Protein AF-G6E7I1-F1 (afdb_monomer_lite)

Sequence (70 aa):
MATAATRRKPPPAGFPEVFIRWGWRGVETVFGSRTDCNKRWVQECGGCDLIKRRREYRLRLREVKNDCAA

Structure (mmCIF, N/CA/C/O backbone):
data_AF-G6E7I1-F1
#
_entry.id   AF-G6E7I1-F1
#
loop_
_atom_site.group_PDB
_atom_site.id
_atom_site.type_symbol
_atom_site.label_atom_id
_atom_site.label_alt_id
_atom_site.label_comp_id
_atom_site.label_asym_id
_atom_site.label_entity_id
_atom_site.label_seq_id
_atom_site.pdbx_PDB_ins_code
_atom_site.Cartn_x
_atom_site.Cartn_y
_atom_site.Cartn_z
_atom_site.occupancy
_atom_site.B_iso_or_equiv
_atom_site.auth_seq_id
_atom_site.auth_comp_id
_atom_site.auth_asym_id
_atom_site.auth_atom_id
_atom_site.pdbx_PDB_model_num
ATOM 1 N N . MET A 1 1 ? -23.775 3.798 28.784 1.00 39.28 1 MET A N 1
ATOM 2 C CA . MET A 1 1 ? -23.789 4.643 27.571 1.00 39.28 1 MET A CA 1
ATOM 3 C C . MET A 1 1 ? -23.299 3.809 26.399 1.00 39.28 1 MET A C 1
ATOM 5 O O . MET A 1 1 ? -22.117 3.504 26.342 1.00 39.28 1 MET A O 1
ATOM 9 N N . ALA A 1 2 ? -24.203 3.358 25.527 1.00 42.69 2 ALA A N 1
ATOM 10 C CA . ALA A 1 2 ? -23.830 2.603 24.334 1.00 42.69 2 ALA A CA 1
ATOM 11 C C . ALA A 1 2 ? -23.307 3.588 23.281 1.00 42.69 2 ALA A C 1
ATOM 13 O O . ALA A 1 2 ? -24.075 4.355 22.702 1.00 42.69 2 ALA A O 1
ATOM 14 N N . THR A 1 3 ? -21.992 3.619 23.074 1.00 44.97 3 THR A N 1
ATOM 15 C CA . THR A 1 3 ? -21.388 4.357 21.967 1.00 44.97 3 THR A CA 1
ATOM 16 C C . THR A 1 3 ? -21.837 3.695 20.670 1.00 44.97 3 THR A C 1
ATOM 18 O O . THR A 1 3 ? -21.628 2.502 20.458 1.00 44.97 3 THR A O 1
ATOM 21 N N . ALA A 1 4 ? -22.522 4.456 19.817 1.00 47.97 4 ALA A N 1
ATOM 22 C CA . ALA A 1 4 ? -2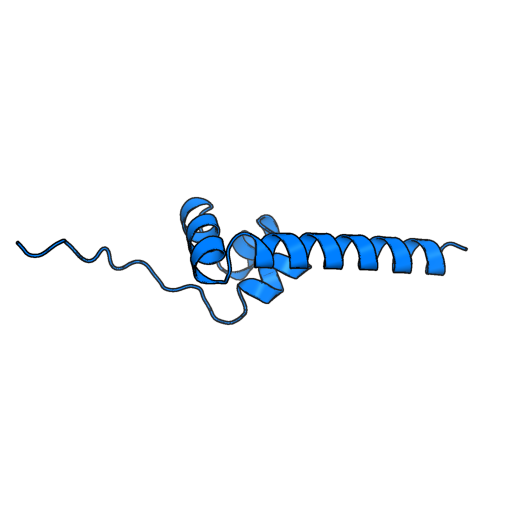2.982 3.991 18.520 1.00 47.97 4 ALA A CA 1
ATOM 23 C C . ALA A 1 4 ? -21.781 3.476 17.712 1.00 47.97 4 ALA A C 1
ATOM 25 O O . ALA A 1 4 ? -20.987 4.255 17.179 1.00 47.97 4 ALA A O 1
ATOM 26 N N . ALA A 1 5 ? -21.635 2.153 17.641 1.00 54.12 5 ALA A N 1
ATOM 27 C CA . ALA A 1 5 ? -20.684 1.496 16.767 1.00 54.12 5 ALA A CA 1
ATOM 28 C C . ALA A 1 5 ? -21.087 1.842 15.332 1.00 54.12 5 ALA A C 1
ATOM 30 O O . ALA A 1 5 ? -21.970 1.219 14.741 1.00 54.12 5 ALA A O 1
ATOM 31 N N . THR A 1 6 ? -20.493 2.901 14.775 1.00 59.12 6 THR A N 1
ATOM 32 C CA . THR A 1 6 ? -20.651 3.197 13.353 1.00 59.12 6 THR A CA 1
ATOM 33 C C . THR A 1 6 ? -20.223 1.935 12.612 1.00 59.12 6 THR A C 1
ATOM 35 O O . THR A 1 6 ? -19.078 1.514 12.757 1.00 59.12 6 THR A O 1
ATOM 38 N N . ARG A 1 7 ? -21.154 1.302 11.875 1.00 64.94 7 ARG A N 1
ATOM 39 C CA . ARG A 1 7 ? -20.933 0.117 11.021 1.00 64.94 7 ARG A CA 1
ATOM 40 C C . ARG A 1 7 ? -19.960 0.472 9.897 1.00 64.94 7 ARG A C 1
ATOM 42 O O . ARG A 1 7 ? -20.321 0.621 8.732 1.00 64.94 7 ARG A O 1
ATOM 49 N N . ARG A 1 8 ? -18.713 0.712 10.266 1.00 73.56 8 ARG A N 1
ATOM 50 C CA . ARG A 1 8 ? -17.632 1.078 9.374 1.00 73.56 8 ARG A CA 1
ATOM 51 C C . ARG A 1 8 ? -17.140 -0.211 8.746 1.00 73.56 8 ARG A C 1
ATOM 53 O O . ARG A 1 8 ? -16.723 -1.121 9.451 1.00 73.56 8 ARG A O 1
ATOM 60 N N . LYS A 1 9 ? -17.209 -0.284 7.417 1.00 82.12 9 LYS A N 1
ATOM 61 C CA . LYS A 1 9 ? -16.707 -1.444 6.675 1.00 82.12 9 LYS A CA 1
ATOM 62 C C . LYS A 1 9 ? -15.222 -1.634 7.001 1.00 82.12 9 LYS A C 1
ATOM 64 O O . LYS A 1 9 ? -14.490 -0.642 6.880 1.00 82.12 9 LYS A O 1
ATOM 69 N N . PRO A 1 10 ? -14.785 -2.830 7.420 1.00 87.62 10 PRO A N 1
ATOM 70 C CA . PRO A 1 10 ? -13.370 -3.096 7.639 1.00 87.62 10 PRO A CA 1
ATOM 71 C C . PRO A 1 10 ? -12.586 -2.924 6.327 1.00 87.62 10 PRO A C 1
ATOM 73 O O . PRO A 1 10 ? -13.196 -2.907 5.249 1.00 87.62 10 PRO A O 1
ATOM 76 N N . PRO A 1 11 ? -11.257 -2.751 6.398 1.00 88.44 11 PRO A N 1
ATOM 77 C CA . PRO A 1 11 ? -10.412 -2.733 5.217 1.00 88.44 11 PRO A CA 1
ATOM 78 C C . PRO A 1 11 ? -10.607 -4.030 4.421 1.00 88.44 11 PRO A C 1
ATOM 80 O O . PRO A 1 11 ? -10.566 -5.116 5.005 1.00 88.44 11 PRO A O 1
ATOM 83 N N . PRO A 1 12 ? -10.848 -3.943 3.103 1.00 89.50 12 PRO A N 1
ATOM 84 C CA . PRO A 1 12 ? -10.990 -5.124 2.269 1.00 89.50 12 PRO A CA 1
ATOM 85 C C . PRO A 1 12 ? -9.663 -5.888 2.179 1.00 89.50 12 PRO A C 1
ATOM 87 O O . PRO A 1 12 ? -8.578 -5.300 2.243 1.00 89.50 12 PRO A O 1
ATOM 90 N N . ALA A 1 13 ? -9.750 -7.208 1.996 1.00 89.38 13 ALA A N 1
ATOM 91 C CA . ALA A 1 13 ? -8.578 -8.044 1.763 1.00 89.38 13 ALA A CA 1
ATOM 92 C C . ALA A 1 13 ? -7.802 -7.535 0.533 1.00 89.38 13 ALA A C 1
ATOM 94 O O . ALA A 1 13 ? -8.395 -7.195 -0.490 1.00 89.38 13 ALA A O 1
ATOM 95 N N . GLY A 1 14 ? -6.477 -7.426 0.652 1.00 91.44 14 GLY A N 1
ATOM 96 C CA . GLY A 1 14 ? -5.616 -6.903 -0.416 1.00 91.44 14 GLY A CA 1
ATOM 97 C C . GLY A 1 14 ? -5.543 -5.373 -0.511 1.00 91.44 14 GLY A C 1
ATOM 98 O O . GLY A 1 14 ? -4.769 -4.858 -1.318 1.00 91.44 14 GLY A O 1
ATOM 99 N N . PHE A 1 15 ? -6.260 -4.618 0.335 1.00 94.25 15 PHE A N 1
ATOM 100 C CA . PHE A 1 15 ? -6.110 -3.158 0.404 1.00 94.25 15 PHE A CA 1
ATOM 101 C C . PHE A 1 15 ? -4.643 -2.695 0.517 1.00 94.25 15 PHE A C 1
ATOM 103 O O . PHE A 1 15 ? -4.254 -1.816 -0.260 1.00 94.25 15 PHE A O 1
ATOM 110 N N . PRO A 1 16 ? -3.805 -3.269 1.409 1.00 94.31 16 PRO A N 1
ATOM 111 C CA . PRO A 1 16 ? -2.417 -2.835 1.557 1.00 94.31 16 PRO A CA 1
ATOM 112 C C . PRO A 1 16 ? -1.621 -2.973 0.258 1.00 94.31 16 PRO A C 1
ATOM 114 O O . PRO A 1 16 ? -0.880 -2.069 -0.118 1.00 94.31 16 PRO A O 1
ATOM 117 N N . GLU A 1 17 ? -1.811 -4.077 -0.460 1.00 95.06 17 GLU A N 1
ATOM 118 C CA . GLU A 1 17 ? -1.103 -4.376 -1.706 1.00 95.06 17 GLU A CA 1
ATOM 119 C C . GLU A 1 17 ? -1.534 -3.441 -2.834 1.00 95.06 17 GLU A C 1
ATOM 121 O O . GLU A 1 17 ? -0.691 -2.855 -3.520 1.00 95.06 17 GLU A O 1
ATOM 126 N N . VAL A 1 18 ? -2.845 -3.232 -2.993 1.00 95.56 18 VAL A N 1
ATOM 127 C CA . VAL A 1 18 ? -3.388 -2.296 -3.985 1.00 95.56 18 VAL A CA 1
ATOM 128 C C . VAL A 1 18 ? -2.914 -0.875 -3.687 1.00 95.56 18 VAL A C 1
ATOM 130 O O . VAL A 1 18 ? -2.490 -0.158 -4.597 1.00 95.56 18 VAL A O 1
ATOM 133 N N . PHE A 1 19 ? -2.908 -0.473 -2.415 1.00 95.00 19 PHE A N 1
ATOM 134 C CA . PHE A 1 19 ? -2.395 0.828 -2.008 1.00 95.00 19 PHE A CA 1
ATOM 135 C C . PHE A 1 19 ? -0.894 0.971 -2.287 1.00 95.00 19 PHE A C 1
ATOM 137 O O . PHE A 1 19 ? -0.472 1.995 -2.826 1.00 95.00 19 PHE A O 1
ATOM 144 N N . ILE A 1 20 ? -0.073 -0.035 -1.981 1.00 95.44 20 ILE A N 1
ATOM 145 C CA . ILE A 1 20 ? 1.369 -0.008 -2.268 1.00 95.44 20 ILE A CA 1
ATOM 146 C C . ILE A 1 20 ? 1.611 0.098 -3.776 1.00 95.44 20 ILE A C 1
ATOM 148 O O . ILE A 1 20 ? 2.371 0.965 -4.208 1.00 95.44 20 ILE A O 1
ATOM 152 N N . ARG A 1 21 ? 0.917 -0.708 -4.583 1.00 94.25 21 ARG A N 1
ATOM 153 C CA . ARG A 1 21 ? 1.155 -0.810 -6.027 1.00 94.25 21 ARG A CA 1
ATOM 154 C C . ARG A 1 21 ? 0.584 0.366 -6.819 1.00 94.25 21 ARG A C 1
ATOM 156 O O . ARG A 1 21 ? 1.287 0.962 -7.630 1.00 94.25 21 ARG A O 1
ATOM 163 N N . TRP A 1 22 ? -0.658 0.755 -6.543 1.00 93.00 22 TRP A N 1
ATOM 164 C CA . TRP A 1 22 ? -1.424 1.699 -7.369 1.00 93.00 22 TRP A CA 1
ATOM 165 C C . TRP A 1 22 ? -1.749 3.015 -6.650 1.00 93.00 22 TRP A C 1
ATOM 167 O O . TRP A 1 22 ? -1.862 4.066 -7.279 1.00 93.00 22 TRP A O 1
ATOM 177 N N . GLY A 1 23 ? -1.801 3.009 -5.318 1.00 92.19 23 GLY A N 1
ATOM 178 C CA . GLY A 1 23 ? -2.040 4.204 -4.502 1.00 92.19 23 GLY A CA 1
ATOM 179 C C . GLY A 1 23 ? -3.508 4.562 -4.375 1.00 92.19 23 GLY A C 1
ATOM 180 O O . GLY A 1 23 ? -4.372 3.734 -4.633 1.00 92.19 23 GLY A O 1
ATOM 181 N N . TRP A 1 24 ? -3.782 5.810 -3.984 1.00 90.56 24 TRP A N 1
ATOM 182 C CA . TRP A 1 24 ? -5.144 6.276 -3.703 1.00 90.56 24 TRP A CA 1
ATOM 183 C C . TRP A 1 24 ? -6.096 6.058 -4.874 1.00 90.56 24 TRP A C 1
ATOM 185 O O . TRP A 1 24 ? -7.111 5.400 -4.692 1.00 90.56 24 TRP A O 1
ATOM 195 N N . ARG A 1 25 ? -5.707 6.479 -6.084 1.00 90.00 25 ARG A N 1
ATOM 196 C CA . ARG A 1 25 ? -6.539 6.274 -7.274 1.00 90.00 25 ARG A CA 1
ATOM 197 C C . ARG A 1 25 ? -6.813 4.803 -7.564 1.00 90.00 25 ARG A C 1
ATOM 199 O O . ARG A 1 25 ? -7.936 4.458 -7.892 1.00 90.00 25 ARG A O 1
ATOM 206 N N . GLY A 1 26 ? -5.816 3.932 -7.413 1.00 92.69 26 GLY A N 1
ATOM 207 C CA . GLY A 1 26 ? -6.023 2.498 -7.619 1.00 92.69 26 GLY A CA 1
ATOM 208 C C . GLY A 1 26 ? -6.957 1.883 -6.585 1.00 92.69 26 GLY A C 1
ATOM 209 O O . GLY A 1 26 ? -7.813 1.084 -6.934 1.00 92.69 26 GLY A O 1
ATOM 210 N N . VAL A 1 27 ? -6.841 2.297 -5.324 1.00 93.06 27 VAL A N 1
ATOM 211 C CA . VAL A 1 27 ? -7.767 1.894 -4.261 1.00 93.06 27 VAL A CA 1
ATOM 212 C C . VAL A 1 27 ? -9.191 2.367 -4.569 1.00 93.06 27 VAL A C 1
ATOM 214 O O . VAL A 1 27 ? -10.123 1.576 -4.456 1.00 93.06 27 VAL A O 1
ATOM 217 N N . GLU A 1 28 ? -9.365 3.623 -4.988 1.00 91.94 28 GLU A N 1
ATOM 218 C CA . GLU A 1 28 ? -10.669 4.174 -5.377 1.00 91.94 28 GLU A CA 1
ATOM 219 C C . GLU A 1 28 ? -11.274 3.406 -6.559 1.00 91.94 28 GLU A C 1
ATOM 221 O O . GLU A 1 28 ? -12.456 3.079 -6.530 1.00 91.94 28 GLU A O 1
ATOM 226 N N . THR A 1 29 ? -10.468 3.054 -7.564 1.00 93.44 29 THR A N 1
ATOM 227 C CA . THR A 1 29 ? -10.913 2.258 -8.717 1.00 93.44 29 THR A CA 1
ATOM 228 C C . THR A 1 29 ? -11.273 0.821 -8.338 1.00 93.44 29 THR A C 1
ATOM 230 O O . THR A 1 29 ? -12.297 0.321 -8.788 1.00 93.44 29 THR A O 1
ATOM 233 N N . VAL A 1 30 ? -10.453 0.147 -7.527 1.00 93.19 30 VAL A N 1
ATOM 234 C CA . VAL A 1 30 ? -10.634 -1.281 -7.207 1.00 93.19 30 VAL A CA 1
ATO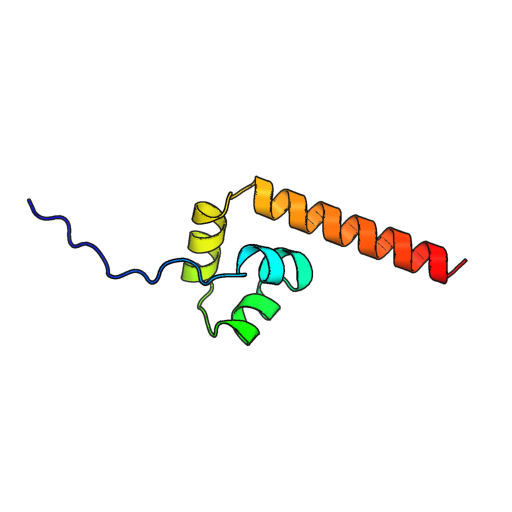M 235 C C . VAL A 1 30 ? -11.746 -1.497 -6.183 1.00 93.19 30 VAL A C 1
ATOM 237 O O . VAL A 1 30 ? -12.533 -2.429 -6.317 1.00 93.19 30 VAL A O 1
ATOM 240 N N . PHE A 1 31 ? -11.823 -0.649 -5.156 1.00 89.62 31 PHE A N 1
ATOM 241 C CA . PHE A 1 31 ? -12.741 -0.845 -4.031 1.00 89.62 31 PHE A CA 1
ATOM 242 C C . PHE A 1 31 ? -13.916 0.141 -4.012 1.00 89.62 31 PHE A C 1
ATOM 244 O O . PHE A 1 31 ? -14.786 0.024 -3.146 1.00 89.62 31 PHE A O 1
ATOM 251 N N . GLY A 1 32 ? -13.956 1.125 -4.920 1.00 89.06 32 GLY A N 1
ATOM 252 C CA . GLY A 1 32 ? -15.026 2.130 -4.977 1.00 89.06 32 GLY A CA 1
ATOM 253 C C . GLY A 1 32 ? -15.124 2.986 -3.709 1.00 89.06 32 GLY A C 1
ATOM 254 O O . GLY A 1 32 ? -16.202 3.465 -3.349 1.00 89.06 32 GLY A O 1
ATOM 255 N N . SER A 1 33 ? -14.029 3.110 -2.961 1.00 85.31 33 SER A N 1
ATOM 256 C CA . SER A 1 33 ? -14.029 3.635 -1.599 1.00 85.31 33 SER A CA 1
ATOM 257 C C . SER A 1 33 ? -13.661 5.115 -1.535 1.00 85.31 33 SER A C 1
ATOM 259 O O . SER A 1 33 ? -12.773 5.590 -2.235 1.00 85.31 33 SER A O 1
ATOM 261 N N . ARG A 1 34 ? -14.320 5.857 -0.636 1.00 86.81 34 ARG A N 1
ATOM 262 C CA . ARG A 1 34 ? -14.052 7.287 -0.409 1.00 86.81 34 ARG A CA 1
ATOM 263 C C . ARG A 1 34 ? -12.720 7.514 0.309 1.00 86.81 34 ARG A C 1
ATOM 265 O O . ARG A 1 34 ? -12.323 6.717 1.161 1.00 86.81 34 ARG A O 1
ATOM 272 N N . THR A 1 35 ? -12.104 8.669 0.061 1.00 87.19 35 THR A N 1
ATOM 273 C CA . THR A 1 35 ? -10.829 9.096 0.661 1.00 87.19 35 THR A CA 1
ATOM 274 C C . THR A 1 35 ? -10.778 8.947 2.183 1.00 87.19 35 THR A C 1
ATOM 276 O O . THR A 1 35 ? -9.781 8.455 2.705 1.00 87.19 35 THR A O 1
ATOM 279 N N . ASP A 1 36 ? -11.839 9.301 2.912 1.00 88.00 36 ASP A N 1
ATOM 280 C CA . ASP A 1 36 ? -11.872 9.176 4.378 1.00 88.00 36 ASP A CA 1
ATOM 281 C C . ASP A 1 36 ? -11.822 7.721 4.857 1.00 88.00 36 ASP A C 1
ATOM 283 O O . ASP A 1 36 ? -11.157 7.408 5.845 1.00 88.00 36 ASP A O 1
ATOM 287 N N . CYS A 1 37 ? -12.472 6.809 4.127 1.00 89.94 37 CYS A N 1
ATOM 288 C CA . CYS A 1 37 ? -12.383 5.375 4.403 1.00 89.94 37 CYS A CA 1
ATOM 289 C C . CYS A 1 37 ? -10.976 4.862 4.105 1.00 89.94 37 CYS A C 1
ATOM 291 O O . CYS A 1 37 ? -10.408 4.149 4.924 1.00 89.94 37 CYS A O 1
ATOM 293 N N . ASN A 1 38 ? -10.383 5.300 2.995 1.00 90.62 38 ASN A N 1
ATOM 294 C CA . ASN A 1 38 ? -9.044 4.878 2.593 1.00 90.62 38 ASN A CA 1
ATOM 295 C C . ASN A 1 38 ? -7.987 5.334 3.604 1.00 90.62 38 ASN A C 1
ATOM 297 O O . ASN A 1 38 ? -7.138 4.541 3.999 1.00 90.62 38 ASN A O 1
ATOM 301 N N . LYS A 1 39 ? -8.059 6.583 4.083 1.00 91.69 39 LYS A N 1
ATOM 302 C CA . LYS A 1 39 ? -7.176 7.095 5.144 1.00 91.69 39 LYS A CA 1
ATOM 303 C C . LYS A 1 39 ? -7.282 6.258 6.414 1.00 91.69 39 LYS A C 1
ATOM 305 O O . LYS A 1 39 ? -6.265 5.918 7.011 1.00 91.69 39 LYS A O 1
ATOM 310 N N . ARG A 1 40 ? -8.506 5.905 6.807 1.00 92.44 40 ARG A N 1
ATOM 311 C CA . ARG A 1 40 ? -8.758 5.069 7.982 1.00 92.44 40 ARG A CA 1
ATOM 312 C C . ARG A 1 40 ? -8.190 3.662 7.805 1.00 92.44 40 ARG A C 1
ATOM 314 O O . ARG A 1 40 ? -7.479 3.184 8.677 1.00 92.44 40 ARG A O 1
ATOM 321 N N . TRP A 1 41 ? -8.428 3.041 6.653 1.00 92.88 41 TRP A N 1
ATOM 322 C CA . TRP A 1 41 ? -7.882 1.728 6.315 1.00 92.88 41 TRP A CA 1
ATOM 323 C C . TRP A 1 41 ? -6.357 1.719 6.279 1.00 92.88 41 TRP A C 1
ATOM 325 O O . TRP A 1 41 ? -5.763 0.747 6.728 1.00 92.88 41 TRP A O 1
ATOM 335 N N . VAL A 1 42 ? -5.710 2.804 5.835 1.00 93.56 42 VAL A N 1
ATOM 336 C CA . VAL A 1 42 ? -4.252 2.940 5.968 1.00 93.56 42 VAL A CA 1
ATOM 337 C C . VAL A 1 42 ? -3.842 2.870 7.433 1.00 93.56 42 VAL A C 1
ATOM 339 O O . VAL A 1 42 ? -2.947 2.094 7.742 1.00 93.56 42 VAL A O 1
ATOM 342 N N . GLN A 1 43 ? -4.501 3.609 8.330 1.00 93.62 43 GLN A N 1
ATOM 343 C CA . GLN A 1 43 ? -4.191 3.552 9.765 1.00 93.62 43 GLN A CA 1
ATOM 344 C C . GLN A 1 43 ? -4.401 2.147 10.345 1.00 93.62 43 GLN A C 1
ATOM 346 O O . GLN A 1 43 ? -3.531 1.643 11.046 1.00 93.62 43 GLN A O 1
ATOM 351 N N . GLU A 1 44 ? -5.501 1.483 9.988 1.00 91.62 44 GLU A N 1
ATOM 352 C CA . GLU A 1 44 ? -5.813 0.119 10.443 1.00 91.62 44 GLU A CA 1
ATOM 353 C C . GLU A 1 44 ? -4.842 -0.942 9.888 1.00 91.62 44 GLU A C 1
ATOM 355 O O . GLU A 1 44 ? -4.578 -1.938 10.551 1.00 91.62 44 GLU A O 1
ATOM 360 N N . CYS A 1 45 ? -4.275 -0.731 8.696 1.00 90.62 45 CYS A N 1
ATOM 361 C CA . CYS A 1 45 ? -3.385 -1.684 8.022 1.00 90.62 45 CYS A CA 1
ATOM 362 C C . CYS A 1 45 ? -1.882 -1.428 8.256 1.00 90.62 45 CYS A C 1
ATOM 364 O O . CYS A 1 45 ? -1.052 -2.005 7.551 1.00 90.62 45 CYS A O 1
ATOM 366 N N . GLY A 1 46 ? -1.515 -0.553 9.199 1.00 88.56 46 GLY A N 1
ATOM 367 C CA . GLY A 1 46 ? -0.113 -0.285 9.562 1.00 88.56 46 GLY A CA 1
ATOM 368 C C . GLY A 1 46 ? 0.353 1.163 9.386 1.00 88.56 46 GLY A C 1
ATOM 369 O O . GLY A 1 46 ? 1.536 1.451 9.545 1.00 88.56 46 GLY A O 1
ATOM 370 N N . GLY A 1 47 ? -0.547 2.087 9.048 1.00 92.19 47 GLY A N 1
ATOM 371 C CA . GLY A 1 47 ? -0.326 3.532 9.085 1.00 92.19 47 GLY A CA 1
ATOM 372 C C . GLY A 1 47 ? 0.942 3.980 8.356 1.00 92.19 47 GLY A C 1
ATOM 373 O O . GLY A 1 47 ? 1.077 3.829 7.138 1.00 92.19 47 GLY A O 1
ATOM 374 N N . CYS A 1 48 ? 1.882 4.540 9.119 1.00 93.44 48 CYS A N 1
ATOM 375 C CA . CYS A 1 48 ? 3.163 5.027 8.615 1.00 93.44 48 CYS A CA 1
ATOM 376 C C . CYS A 1 48 ? 3.989 3.942 7.914 1.00 93.44 48 CYS A C 1
ATOM 378 O O . CYS A 1 48 ? 4.636 4.239 6.910 1.00 93.44 48 CYS A O 1
ATOM 380 N N . ASP A 1 49 ? 3.959 2.695 8.382 1.00 94.50 49 ASP A N 1
ATOM 381 C CA . ASP A 1 49 ? 4.752 1.624 7.772 1.00 94.50 49 ASP A CA 1
ATOM 382 C C . ASP A 1 49 ? 4.196 1.215 6.409 1.00 94.50 49 ASP A C 1
ATOM 384 O O . ASP A 1 49 ? 4.958 0.949 5.479 1.00 94.50 49 ASP A O 1
ATOM 388 N N . LEU A 1 50 ? 2.875 1.286 6.224 1.00 93.25 50 LEU A N 1
ATOM 389 C CA . LEU A 1 50 ? 2.265 1.076 4.914 1.00 93.25 50 LEU A CA 1
ATOM 390 C C . LEU A 1 50 ? 2.679 2.171 3.913 1.00 93.25 50 LEU A C 1
ATOM 392 O O . LEU A 1 50 ? 2.938 1.899 2.737 1.00 93.25 50 LEU A O 1
ATOM 396 N N . ILE A 1 51 ? 2.800 3.414 4.388 1.00 94.19 51 ILE A N 1
ATOM 397 C CA . ILE A 1 51 ? 3.286 4.544 3.586 1.00 94.19 51 ILE A CA 1
ATOM 398 C C . ILE A 1 51 ? 4.768 4.358 3.226 1.00 94.19 51 ILE A C 1
ATOM 400 O O . ILE A 1 51 ? 5.143 4.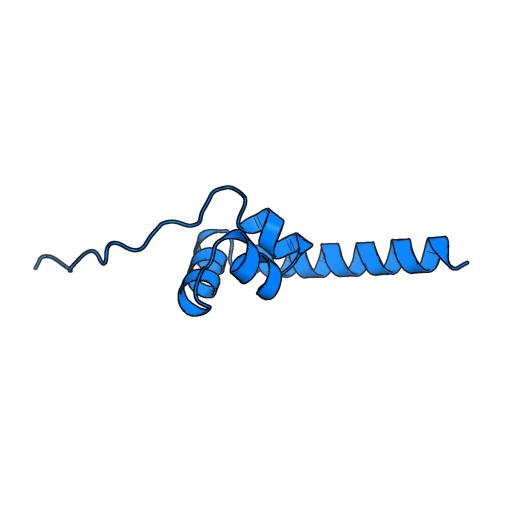593 2.072 1.00 94.19 51 ILE A O 1
ATOM 404 N N . LYS A 1 52 ? 5.605 3.897 4.167 1.00 95.75 52 LYS A N 1
ATOM 405 C CA . LYS A 1 52 ? 7.019 3.570 3.903 1.00 95.75 52 LYS A CA 1
ATOM 406 C C . LYS A 1 52 ? 7.150 2.487 2.833 1.00 95.75 52 LYS A C 1
ATOM 408 O O . LYS A 1 52 ? 7.830 2.723 1.839 1.00 95.75 52 LYS A O 1
ATOM 413 N N . ARG A 1 53 ? 6.403 1.384 2.950 1.00 95.19 53 ARG A N 1
ATOM 414 C CA . ARG A 1 53 ? 6.391 0.303 1.945 1.00 95.19 53 ARG A CA 1
ATOM 415 C C . ARG A 1 53 ? 6.020 0.804 0.552 1.00 95.19 53 ARG A C 1
ATOM 417 O O . ARG A 1 53 ? 6.631 0.4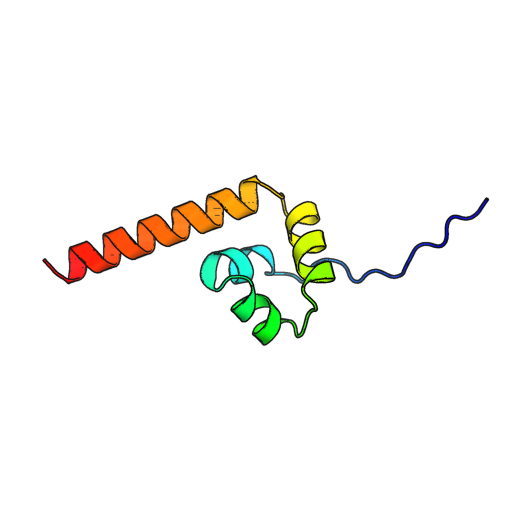19 -0.441 1.00 95.19 53 ARG A O 1
ATOM 424 N N . ARG A 1 54 ? 5.047 1.719 0.454 1.00 94.94 54 ARG A N 1
ATOM 425 C CA . ARG A 1 54 ? 4.714 2.366 -0.824 1.00 94.94 54 ARG A CA 1
ATOM 426 C C . ARG A 1 54 ? 5.877 3.200 -1.365 1.00 94.94 54 ARG A C 1
ATOM 428 O O . ARG A 1 54 ? 6.117 3.195 -2.572 1.00 94.94 54 ARG A O 1
ATOM 435 N N . ARG A 1 55 ? 6.582 3.944 -0.510 1.00 94.81 55 ARG A N 1
ATOM 436 C CA . ARG A 1 55 ? 7.761 4.724 -0.916 1.00 94.81 55 ARG A CA 1
ATOM 437 C C . ARG A 1 55 ? 8.863 3.811 -1.452 1.00 94.81 55 ARG A C 1
ATOM 439 O O . ARG A 1 55 ? 9.365 4.083 -2.537 1.00 94.81 55 ARG A O 1
ATOM 446 N N . GLU A 1 56 ? 9.181 2.736 -0.741 1.00 95.50 56 GLU A N 1
ATOM 447 C CA . GLU A 1 56 ? 10.174 1.731 -1.146 1.00 95.50 56 GLU A CA 1
ATOM 448 C C . GLU A 1 56 ? 9.801 1.080 -2.479 1.00 95.50 56 GLU A C 1
ATOM 450 O O . GLU A 1 56 ? 10.614 1.043 -3.398 1.00 95.50 56 GLU A O 1
ATOM 455 N N . TYR A 1 57 ? 8.536 0.678 -2.641 1.00 95.19 57 TYR A N 1
ATOM 456 C CA . TYR A 1 57 ? 8.033 0.138 -3.904 1.00 95.19 57 TYR A CA 1
ATOM 457 C C . TYR A 1 57 ? 8.247 1.110 -5.075 1.00 95.19 57 TYR A C 1
ATOM 459 O O . TYR A 1 57 ? 8.688 0.715 -6.153 1.00 95.19 57 TYR A O 1
ATOM 467 N N . ARG A 1 58 ? 7.988 2.408 -4.868 1.00 94.19 58 ARG A N 1
ATOM 468 C CA . ARG A 1 58 ? 8.216 3.431 -5.900 1.00 94.19 58 ARG A CA 1
ATOM 469 C C . ARG A 1 58 ? 9.692 3.672 -6.203 1.00 94.19 58 ARG A C 1
ATOM 471 O O . ARG A 1 58 ? 9.992 4.013 -7.343 1.00 94.19 58 ARG A O 1
ATOM 478 N N . LEU A 1 59 ? 10.578 3.558 -5.214 1.00 94.81 59 LEU A N 1
ATOM 479 C CA . LEU A 1 59 ? 12.024 3.653 -5.433 1.00 94.81 59 LEU A CA 1
ATOM 480 C C . LEU A 1 59 ? 12.498 2.473 -6.278 1.00 94.81 59 LEU A C 1
ATOM 482 O O . LEU A 1 59 ? 13.062 2.700 -7.342 1.00 94.81 59 LEU A O 1
ATOM 486 N N . ARG A 1 60 ? 12.100 1.254 -5.908 1.00 93.00 60 ARG A N 1
ATOM 487 C CA . ARG A 1 60 ? 12.419 0.043 -6.668 1.00 93.00 60 ARG A CA 1
ATOM 488 C C . ARG A 1 60 ? 11.938 0.111 -8.117 1.00 93.00 60 ARG A C 1
ATOM 490 O O . ARG A 1 60 ? 12.663 -0.262 -9.027 1.00 93.00 60 ARG A O 1
ATOM 497 N N . LEU A 1 61 ? 10.727 0.621 -8.358 1.00 91.50 61 LEU A N 1
ATOM 498 C CA . LEU A 1 61 ? 10.232 0.820 -9.726 1.00 91.50 61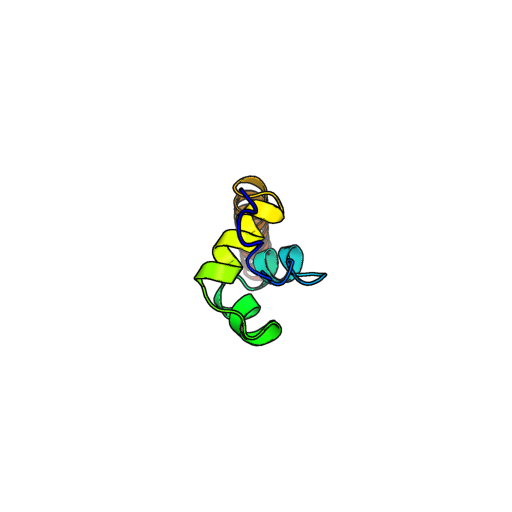 LEU A CA 1
ATOM 499 C C . LEU A 1 61 ? 11.058 1.833 -10.529 1.00 91.50 61 LEU A C 1
ATOM 501 O O . LEU A 1 61 ? 11.131 1.718 -11.750 1.00 91.50 61 LEU A O 1
ATOM 505 N N . ARG A 1 62 ? 11.637 2.845 -9.874 1.00 90.62 62 ARG A N 1
ATOM 506 C CA . ARG A 1 62 ? 12.528 3.804 -10.541 1.00 90.62 62 ARG A CA 1
ATOM 507 C C . ARG A 1 62 ? 13.871 3.173 -10.871 1.00 90.62 62 ARG A C 1
ATOM 509 O O . ARG A 1 62 ? 14.344 3.403 -11.972 1.00 90.62 62 ARG A O 1
ATOM 516 N N . GLU A 1 63 ? 14.434 2.391 -9.953 1.00 89.94 63 GLU A N 1
ATOM 517 C CA . GLU A 1 63 ? 15.674 1.639 -10.182 1.00 89.94 63 GLU A CA 1
ATOM 518 C C . GLU A 1 63 ? 15.512 0.724 -11.397 1.00 89.94 63 GLU A C 1
ATOM 520 O O . GLU A 1 63 ? 16.160 0.959 -12.407 1.00 89.94 63 GLU A O 1
ATOM 525 N N . VAL A 1 64 ? 14.501 -0.154 -11.387 1.00 89.38 64 VAL A N 1
ATOM 526 C CA . VAL A 1 64 ? 14.203 -1.051 -12.520 1.00 89.38 64 VAL A CA 1
ATOM 527 C C . VAL A 1 64 ? 14.019 -0.288 -13.835 1.00 89.38 64 VAL A C 1
ATOM 529 O O . VAL A 1 64 ? 14.481 -0.727 -14.885 1.00 89.38 64 VAL A O 1
ATOM 532 N N . LYS A 1 65 ? 13.338 0.865 -13.805 1.00 85.75 65 LYS A N 1
ATOM 533 C CA . LYS A 1 65 ? 13.161 1.688 -15.007 1.00 85.75 65 LYS A CA 1
ATOM 534 C C . LYS A 1 65 ? 14.492 2.247 -15.520 1.00 85.75 65 LYS A C 1
ATOM 536 O O . LYS A 1 65 ? 14.655 2.345 -16.731 1.00 85.75 65 LYS A O 1
ATOM 541 N N . ASN A 1 66 ? 15.392 2.644 -14.625 1.00 79.44 66 ASN A N 1
ATOM 542 C CA . ASN A 1 66 ? 16.709 3.151 -14.989 1.00 79.44 66 ASN A CA 1
ATOM 543 C C . ASN A 1 66 ? 17.604 2.024 -15.528 1.00 79.44 66 ASN A C 1
ATOM 545 O O . ASN A 1 66 ? 18.268 2.242 -16.531 1.00 79.44 66 ASN A O 1
ATOM 549 N N . ASP A 1 67 ? 17.557 0.828 -14.932 1.00 72.69 67 ASP A N 1
ATOM 550 C CA . ASP A 1 67 ? 18.309 -0.349 -15.392 1.00 72.69 67 ASP A CA 1
ATOM 551 C C . ASP A 1 67 ? 17.870 -0.821 -16.788 1.00 72.69 67 ASP A C 1
ATOM 553 O O . ASP A 1 67 ? 18.697 -1.231 -17.590 1.00 72.69 67 ASP A O 1
ATOM 557 N N . CYS A 1 68 ? 16.575 -0.742 -17.118 1.00 65.88 68 CYS A N 1
ATOM 558 C CA . CYS A 1 68 ? 16.091 -1.051 -18.471 1.00 65.88 68 CYS A CA 1
ATOM 559 C C . CYS A 1 68 ? 16.344 0.066 -19.499 1.00 65.88 68 CYS A C 1
ATOM 561 O O . CYS A 1 68 ? 16.074 -0.138 -20.681 1.00 65.88 68 CYS A O 1
ATOM 563 N N . ALA A 1 69 ? 16.765 1.254 -19.059 1.00 59.56 69 ALA A N 1
ATOM 564 C CA . ALA A 1 69 ? 17.025 2.407 -19.921 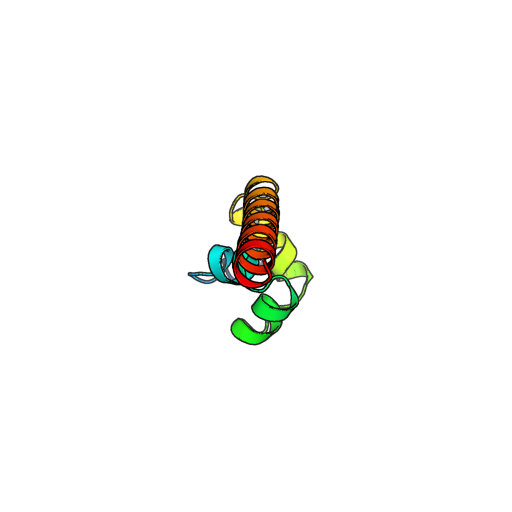1.00 59.56 69 ALA A CA 1
ATOM 565 C C . ALA A 1 69 ? 18.527 2.674 -20.148 1.00 59.56 69 ALA A C 1
ATOM 567 O O . ALA A 1 69 ? 18.851 3.619 -20.869 1.00 59.56 69 ALA A O 1
ATOM 568 N N . ALA A 1 70 ? 19.405 1.881 -19.524 1.00 52.31 70 ALA A N 1
ATOM 569 C CA . ALA A 1 70 ? 20.862 1.910 -19.660 1.00 52.31 70 ALA A CA 1
ATOM 570 C C . ALA A 1 70 ? 21.344 0.807 -20.614 1.00 52.31 70 ALA A C 1
ATOM 572 O O . ALA A 1 70 ? 22.353 1.057 -21.309 1.00 52.31 70 ALA A O 1
#

pLDDT: mean 85.55, std 14.34, range [39.28, 95.75]

Organism: NCBI:txid1088721

Radius of gyration: 15.47 Å; chains: 1; bounding box: 45×17×48 Å

Secondary structure (DSSP, 8-state):
-------PPPPPTTHHHHHHHTHHHHHHHHH---HHHHHHHHHHTTHHHHHHHHHHHHHHHHHHHHHTT-

Foldseek 3Di:
DDDPPPPQDAQDPCLLVQCLPPNPVSCCVPVVDDPVSNQVNCVVVPNVVSVVSSVVSVVVVVVVVVVVVD